Protein AF-A0A2N2KLT1-F1 (afdb_monomer_lite)

pLDDT: mean 88.88, std 10.52, range [56.84, 96.94]

Secondary structure (DSSP, 8-state):
-PPPP---------S--GGGTTTTSSS-GGGSEETTEETTHHHHT-----

Radius of gyration: 14.75 Å; chains: 1; bounding box: 27×18×46 Å

Structure (mmCIF, N/CA/C/O backbone):
data_AF-A0A2N2KLT1-F1
#
_entry.id   AF-A0A2N2KLT1-F1
#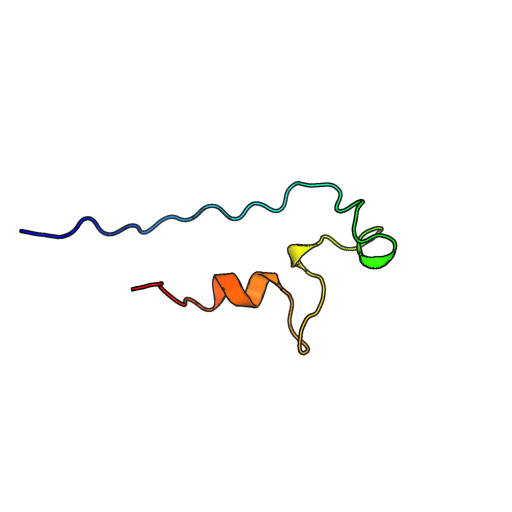
loop_
_atom_site.group_PDB
_atom_site.id
_atom_site.type_symbol
_atom_site.label_atom_id
_atom_site.label_alt_id
_atom_site.label_comp_id
_atom_site.label_asym_id
_atom_site.label_entity_id
_atom_site.label_seq_id
_atom_site.pdbx_PDB_ins_code
_atom_site.Cartn_x
_atom_site.Cartn_y
_atom_site.Cartn_z
_atom_site.occupancy
_atom_site.B_iso_or_equiv
_atom_site.auth_seq_id
_atom_site.auth_comp_id
_atom_site.auth_asym_id
_atom_site.auth_atom_id
_atom_site.pdbx_PDB_model_num
ATOM 1 N N . MET A 1 1 ? -18.011 -2.851 32.905 1.00 56.84 1 MET A N 1
ATOM 2 C CA . MET A 1 1 ? -16.737 -2.442 32.276 1.00 56.84 1 MET A CA 1
ATOM 3 C C . MET A 1 1 ? -16.995 -2.223 30.791 1.00 56.84 1 MET A C 1
ATOM 5 O O . MET A 1 1 ? -17.350 -3.189 30.126 1.00 56.84 1 MET A O 1
ATOM 9 N N . SER A 1 2 ? -16.920 -0.994 30.274 1.00 70.50 2 SER A N 1
ATOM 10 C CA . SER A 1 2 ? -17.007 -0.755 28.827 1.00 70.50 2 SER A CA 1
ATOM 11 C C . SER A 1 2 ? -15.633 -0.964 28.191 1.00 70.50 2 SER A C 1
ATOM 13 O O . SER A 1 2 ? -14.616 -0.484 28.684 1.00 70.50 2 SER A O 1
ATOM 15 N N . ILE A 1 3 ? -15.602 -1.726 27.106 1.00 78.88 3 ILE A N 1
ATOM 16 C CA . ILE A 1 3 ? -14.417 -1.912 26.264 1.00 78.88 3 ILE A CA 1
ATOM 17 C C . ILE A 1 3 ? -14.184 -0.629 25.463 1.00 78.88 3 ILE A C 1
ATOM 19 O O . ILE A 1 3 ? -15.130 -0.079 24.895 1.00 78.88 3 ILE A O 1
ATOM 23 N N . LEU A 1 4 ? -12.934 -0.167 25.387 1.00 83.19 4 LEU A N 1
ATOM 24 C CA . LEU A 1 4 ? -12.559 0.958 24.530 1.00 83.19 4 LEU A CA 1
ATOM 25 C C . LEU A 1 4 ? -12.824 0.591 23.062 1.00 83.19 4 LEU A C 1
ATOM 27 O O . LEU A 1 4 ? -12.273 -0.376 22.540 1.00 83.19 4 LEU A O 1
ATOM 31 N N . GLN A 1 5 ? -13.687 1.358 22.398 1.00 82.88 5 GLN A N 1
ATOM 32 C CA . GLN A 1 5 ? -13.928 1.234 20.961 1.00 82.88 5 GLN A CA 1
ATOM 33 C C . GLN A 1 5 ? -12.882 2.043 20.190 1.00 82.88 5 GLN A C 1
ATOM 35 O O . GLN A 1 5 ? -12.739 3.246 20.404 1.00 82.88 5 GLN A O 1
ATOM 40 N N . ILE A 1 6 ? -12.176 1.391 19.264 1.00 86.31 6 ILE A N 1
ATOM 41 C CA . ILE A 1 6 ? -11.287 2.061 18.309 1.00 86.31 6 ILE A CA 1
ATOM 42 C C . ILE A 1 6 ? -12.094 2.385 17.050 1.00 86.31 6 ILE A C 1
ATOM 44 O O . ILE A 1 6 ? -12.539 1.486 16.334 1.00 86.31 6 ILE A O 1
ATOM 48 N N . ASN A 1 7 ? -12.261 3.678 16.777 1.00 88.19 7 ASN A N 1
ATOM 49 C CA . ASN A 1 7 ? -13.023 4.178 15.626 1.00 88.19 7 ASN A CA 1
ATOM 50 C C . ASN A 1 7 ? -12.134 4.696 14.487 1.00 88.19 7 ASN A C 1
ATOM 52 O O . ASN A 1 7 ? -12.636 4.980 13.403 1.00 88.19 7 ASN A O 1
ATOM 56 N N . THR A 1 8 ? -10.825 4.799 14.719 1.00 90.31 8 THR A N 1
ATOM 57 C CA . THR A 1 8 ? -9.876 5.396 13.777 1.00 90.31 8 THR A CA 1
ATOM 58 C C . THR A 1 8 ? -8.800 4.389 13.405 1.00 90.31 8 THR A C 1
ATOM 60 O O . THR A 1 8 ? -8.250 3.710 14.269 1.00 90.31 8 THR A O 1
ATOM 63 N N . ALA A 1 9 ? -8.477 4.321 12.117 1.00 89.56 9 ALA A N 1
ATOM 64 C CA . ALA A 1 9 ? -7.386 3.516 11.588 1.00 89.56 9 ALA A CA 1
ATOM 65 C C . ALA A 1 9 ? -6.567 4.341 10.590 1.00 89.56 9 ALA A C 1
ATOM 67 O O . ALA A 1 9 ? -7.115 5.158 9.851 1.00 89.56 9 ALA A O 1
ATOM 68 N N . PHE A 1 10 ? -5.259 4.095 10.547 1.00 92.50 10 PHE A N 1
ATOM 69 C CA . PHE A 1 10 ? -4.362 4.684 9.558 1.00 92.50 10 PHE A CA 1
ATOM 70 C C . PHE A 1 10 ? -4.058 3.675 8.456 1.00 92.50 10 PHE A C 1
ATOM 72 O O . PHE A 1 10 ? -3.688 2.533 8.729 1.00 92.50 10 PHE A O 1
ATOM 79 N N . LEU A 1 11 ? -4.167 4.118 7.204 1.00 91.19 11 LEU A N 1
ATOM 80 C CA . LEU A 1 11 ? -3.777 3.330 6.044 1.00 91.19 11 LEU A CA 1
ATOM 81 C C . LEU A 1 11 ? -2.470 3.869 5.457 1.00 91.19 11 LEU A C 1
ATOM 83 O O . LEU A 1 11 ? -2.419 4.979 4.933 1.00 91.19 11 LEU A O 1
ATOM 87 N N . LEU A 1 12 ? -1.413 3.062 5.511 1.00 91.56 12 LEU A N 1
ATOM 88 C CA . LEU A 1 12 ? -0.093 3.456 5.023 1.00 91.56 12 LEU A CA 1
ATOM 89 C C . LEU A 1 12 ? 0.032 3.182 3.517 1.00 91.56 12 LEU A C 1
ATOM 91 O O . LEU A 1 12 ? 0.157 2.035 3.088 1.00 91.56 12 LEU A O 1
ATOM 95 N N . GLY A 1 13 ? 0.006 4.249 2.714 1.00 89.56 13 GLY A N 1
ATOM 96 C CA . GLY A 1 13 ? 0.067 4.181 1.246 1.00 89.56 13 GLY A CA 1
ATOM 97 C C . GLY A 1 13 ? 1.092 5.107 0.578 1.00 89.56 13 GLY A C 1
ATOM 98 O O . GLY A 1 13 ? 1.118 5.167 -0.644 1.00 89.56 13 GLY A O 1
ATOM 99 N N . ALA A 1 14 ? 1.932 5.811 1.344 1.00 90.12 14 ALA A N 1
ATOM 100 C CA . ALA A 1 14 ? 2.764 6.924 0.857 1.00 90.12 14 ALA A CA 1
ATOM 101 C C . ALA A 1 14 ? 4.134 6.532 0.250 1.00 90.12 14 ALA A C 1
ATOM 103 O O . ALA A 1 14 ? 4.979 7.390 0.022 1.00 90.12 14 ALA A O 1
ATOM 104 N N . GLY A 1 15 ? 4.396 5.245 0.007 1.00 93.38 15 GLY A N 1
ATOM 105 C CA . GLY A 1 15 ? 5.661 4.792 -0.587 1.00 93.38 15 GLY A CA 1
ATOM 106 C C . GLY A 1 15 ? 5.647 4.798 -2.120 1.00 93.38 15 GLY A C 1
ATOM 107 O O . GLY A 1 15 ? 4.622 4.509 -2.730 1.00 93.38 15 GLY A O 1
ATOM 108 N N . LEU A 1 16 ? 6.814 4.995 -2.749 1.00 94.50 16 LEU A N 1
ATOM 109 C CA . LEU A 1 16 ? 6.989 5.009 -4.218 1.00 94.50 16 LEU A CA 1
ATOM 110 C C . LEU A 1 16 ? 6.723 3.663 -4.929 1.00 94.50 16 LEU A C 1
ATOM 112 O O . LEU A 1 16 ? 6.797 3.579 -6.152 1.00 94.50 16 LEU A O 1
ATOM 116 N N . GLY A 1 17 ? 6.480 2.578 -4.189 1.00 95.12 17 GLY A N 1
ATOM 117 C CA . GLY A 1 17 ? 6.121 1.279 -4.770 1.00 95.12 17 GLY A CA 1
ATOM 11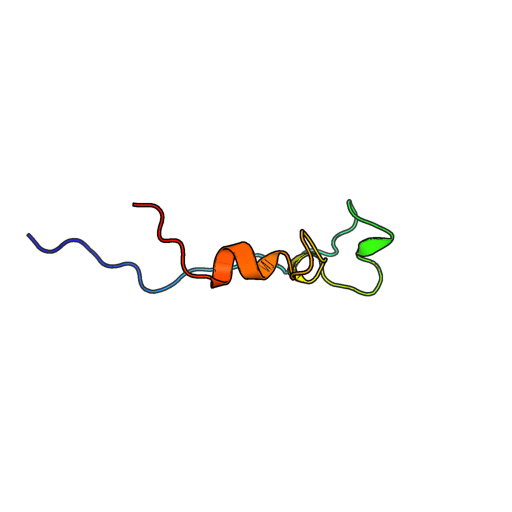8 C C . GLY A 1 17 ? 7.233 0.563 -5.549 1.00 95.12 17 GLY A C 1
ATOM 119 O O . GLY A 1 17 ? 6.944 -0.427 -6.206 1.00 95.12 17 GLY A O 1
ATOM 120 N N . THR A 1 18 ? 8.497 0.988 -5.450 1.00 96.69 18 THR A N 1
ATOM 121 C CA . THR A 1 18 ? 9.614 0.545 -6.318 1.00 96.69 18 THR A CA 1
ATOM 122 C C . THR A 1 18 ? 9.761 -0.972 -6.489 1.00 96.69 18 THR A C 1
ATOM 124 O O . THR A 1 18 ? 10.077 -1.427 -7.581 1.00 96.69 18 THR A O 1
ATOM 127 N N . ARG A 1 19 ? 9.469 -1.763 -5.450 1.00 96.94 19 ARG A N 1
ATOM 128 C CA . ARG A 1 19 ? 9.530 -3.240 -5.475 1.00 96.94 19 ARG A CA 1
ATOM 129 C C . ARG A 1 19 ? 8.530 -3.905 -6.429 1.00 96.94 19 ARG A C 1
ATOM 131 O O . ARG A 1 19 ? 8.725 -5.062 -6.770 1.00 96.94 19 ARG A O 1
ATOM 138 N N . LEU A 1 20 ? 7.447 -3.218 -6.793 1.00 96.19 20 LEU A N 1
ATOM 139 C CA . LEU A 1 20 ? 6.382 -3.736 -7.662 1.00 96.19 20 LEU A CA 1
ATOM 140 C C . LEU A 1 20 ? 6.401 -3.106 -9.059 1.00 96.19 20 LEU A C 1
ATOM 142 O O . LEU A 1 20 ? 5.448 -3.270 -9.818 1.00 96.19 20 LEU A O 1
ATOM 146 N N . ARG A 1 21 ? 7.457 -2.377 -9.426 1.00 96.19 21 ARG A N 1
ATOM 147 C CA . ARG A 1 21 ? 7.612 -1.898 -10.803 1.00 96.19 21 ARG A CA 1
ATOM 148 C C . ARG A 1 21 ? 7.674 -3.089 -11.782 1.00 96.19 21 ARG A C 1
ATOM 150 O O . ARG A 1 21 ? 8.196 -4.137 -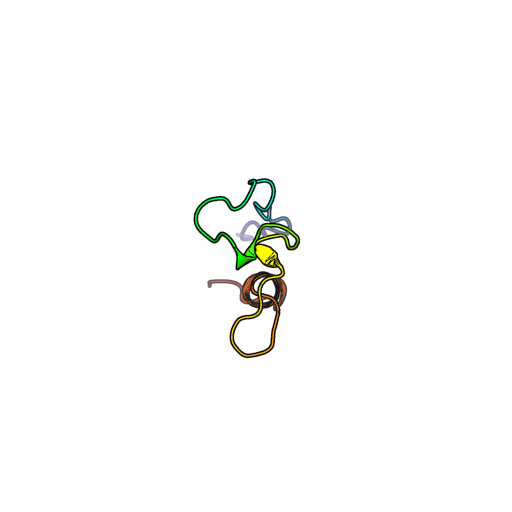11.408 1.00 96.19 21 ARG A O 1
ATOM 157 N N . PRO A 1 22 ? 7.118 -2.955 -13.001 1.00 96.25 22 PRO A N 1
ATOM 158 C CA . PRO A 1 22 ? 6.562 -1.729 -13.592 1.00 96.25 22 PRO A CA 1
ATOM 159 C C . PRO A 1 22 ? 5.120 -1.403 -13.162 1.00 96.25 22 PRO A C 1
ATOM 161 O O . PRO A 1 22 ? 4.603 -0.338 -13.487 1.00 96.25 22 PRO A O 1
ATOM 164 N N . LEU A 1 23 ? 4.461 -2.274 -12.391 1.00 96.44 23 LEU A N 1
ATOM 165 C CA . LEU A 1 23 ? 3.038 -2.136 -12.050 1.00 96.44 23 LEU A CA 1
ATOM 166 C C . LEU A 1 23 ? 2.718 -0.834 -11.306 1.00 96.44 23 LEU A C 1
ATOM 168 O O . LEU A 1 23 ? 1.591 -0.348 -11.386 1.00 96.44 23 LEU A O 1
ATOM 172 N N . THR A 1 24 ? 3.695 -0.275 -10.587 1.00 96.94 24 THR A N 1
ATOM 173 C CA . THR A 1 24 ? 3.529 0.949 -9.796 1.00 96.94 24 THR A CA 1
ATOM 174 C C . THR A 1 24 ? 4.187 2.195 -10.382 1.00 96.94 24 THR A C 1
ATOM 176 O O . THR A 1 24 ? 4.364 3.163 -9.649 1.00 96.94 24 THR A O 1
ATOM 179 N N . GLU A 1 25 ? 4.588 2.207 -11.656 1.00 96.62 25 GLU A N 1
ATOM 180 C CA . GLU A 1 25 ? 5.147 3.439 -12.242 1.00 96.62 25 GLU A CA 1
ATOM 181 C C . GLU A 1 25 ? 4.104 4.551 -12.350 1.00 96.62 25 GLU A C 1
ATOM 183 O O . GLU A 1 25 ? 4.355 5.673 -11.930 1.00 96.62 25 GLU A O 1
ATOM 188 N N . ASN A 1 26 ? 2.908 4.205 -12.832 1.00 95.56 26 ASN A N 1
ATOM 189 C CA . ASN A 1 26 ? 1.810 5.152 -13.057 1.00 95.56 26 ASN A CA 1
ATOM 190 C C . ASN A 1 26 ? 0.580 4.848 -12.185 1.00 95.56 26 ASN A C 1
ATOM 192 O O . ASN A 1 26 ? -0.513 5.357 -12.432 1.00 95.56 26 ASN A O 1
ATOM 196 N N . LYS A 1 27 ? 0.718 3.962 -11.190 1.00 94.50 27 LYS A N 1
ATOM 197 C CA . LYS A 1 27 ? -0.390 3.518 -10.333 1.00 94.50 27 LYS A CA 1
ATOM 198 C C . LYS A 1 27 ? 0.083 3.266 -8.900 1.00 94.50 27 LYS A C 1
ATOM 200 O O . LYS A 1 27 ? 1.010 2.487 -8.693 1.00 94.50 27 LYS A O 1
ATOM 205 N N . PRO A 1 28 ? -0.550 3.860 -7.877 1.00 94.94 28 PRO A N 1
ATOM 206 C CA . PRO A 1 28 ? -0.140 3.630 -6.499 1.00 94.94 28 PRO A CA 1
ATOM 207 C C . PRO A 1 28 ? -0.473 2.192 -6.077 1.00 94.94 28 PRO A C 1
ATOM 209 O O . PRO A 1 28 ? -1.523 1.652 -6.436 1.00 94.94 28 PRO A O 1
ATOM 212 N N . LYS A 1 29 ? 0.398 1.575 -5.266 1.00 96.00 29 LYS A N 1
ATOM 213 C CA . LYS A 1 29 ? 0.247 0.181 -4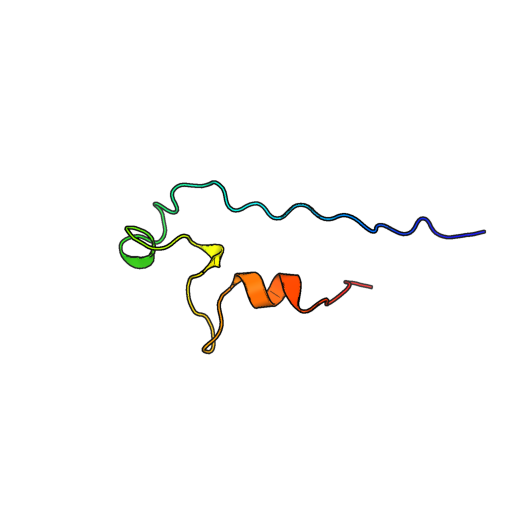.801 1.00 96.00 29 LYS A CA 1
ATOM 214 C C . LYS A 1 29 ? -1.162 -0.158 -4.272 1.00 96.00 29 LYS A C 1
ATOM 216 O O . LYS A 1 29 ? -1.667 -1.215 -4.648 1.00 96.00 29 LYS A O 1
ATOM 221 N N . PRO A 1 30 ? -1.823 0.675 -3.438 1.00 95.69 30 PRO A N 1
ATOM 222 C CA . PRO A 1 30 ? -3.155 0.353 -2.917 1.00 95.69 30 PRO A CA 1
ATOM 223 C C . PRO A 1 30 ? -4.237 0.186 -3.998 1.00 95.69 30 PRO A C 1
ATOM 225 O O . PRO A 1 30 ? -5.237 -0.485 -3.751 1.00 95.69 30 PRO A O 1
ATOM 228 N N . LEU A 1 31 ? -4.031 0.760 -5.191 1.00 95.94 31 LEU A N 1
ATOM 229 C CA . LEU A 1 31 ? -4.962 0.691 -6.321 1.00 95.94 31 LEU A CA 1
ATOM 230 C C . LEU A 1 31 ? -4.638 -0.419 -7.327 1.00 95.94 31 LEU A C 1
ATOM 232 O O . LEU A 1 31 ? -5.340 -0.557 -8.331 1.00 95.94 31 LEU A O 1
ATOM 236 N N . LEU A 1 32 ? -3.592 -1.216 -7.093 1.00 95.94 32 LEU A N 1
ATOM 237 C CA . LEU A 1 32 ? -3.344 -2.396 -7.917 1.00 95.94 32 LEU A CA 1
ATOM 238 C C . LEU A 1 32 ? -4.528 -3.375 -7.807 1.00 95.94 32 LEU A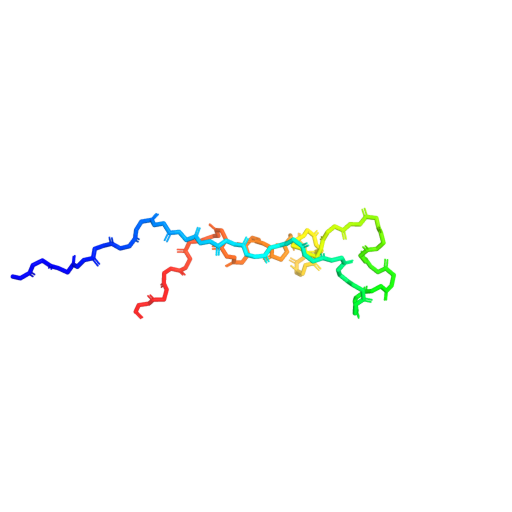 C 1
ATOM 240 O O . LEU A 1 32 ? -5.127 -3.487 -6.739 1.00 95.94 32 LEU A O 1
ATOM 244 N N . PRO A 1 33 ? -4.902 -4.074 -8.886 1.00 95.69 33 PRO A N 1
ATOM 245 C CA . PRO A 1 33 ? -5.980 -5.050 -8.834 1.00 95.69 33 PRO A CA 1
ATOM 246 C C . PRO A 1 33 ? -5.498 -6.384 -8.243 1.00 95.69 33 PRO A C 1
ATOM 248 O O . PRO A 1 33 ? -4.461 -6.909 -8.641 1.00 95.69 33 PRO A O 1
ATOM 251 N N . ILE A 1 34 ? -6.283 -6.968 -7.338 1.00 94.06 34 ILE A N 1
ATOM 252 C CA . ILE A 1 34 ? -6.200 -8.367 -6.900 1.00 94.06 34 ILE A CA 1
ATOM 253 C C . ILE A 1 34 ? -7.623 -8.933 -6.919 1.00 94.06 34 ILE A C 1
ATOM 255 O O . ILE A 1 34 ? -8.530 -8.360 -6.319 1.00 94.06 34 ILE A O 1
ATOM 259 N N . GLY A 1 35 ? -7.842 -10.038 -7.642 1.00 92.81 35 GLY A N 1
ATOM 260 C CA . GLY A 1 35 ? -9.172 -10.656 -7.751 1.00 92.81 35 GLY A CA 1
ATOM 261 C C . GLY A 1 35 ? -10.239 -9.727 -8.350 1.00 92.81 35 GLY A C 1
ATOM 262 O O . GLY A 1 35 ? -11.385 -9.740 -7.914 1.00 92.81 35 GLY A O 1
ATOM 263 N N . GLY A 1 36 ? -9.851 -8.863 -9.297 1.00 95.06 36 GLY A N 1
ATOM 264 C CA . GLY A 1 36 ? -10.756 -7.909 -9.950 1.00 95.06 36 GLY A CA 1
ATOM 265 C C . GLY A 1 36 ? -11.101 -6.660 -9.128 1.00 95.06 36 GLY A C 1
ATOM 266 O O . GLY A 1 36 ? -11.932 -5.868 -9.565 1.00 95.06 36 GLY A O 1
ATOM 267 N N . ARG A 1 37 ? -10.484 -6.448 -7.957 1.00 95.75 37 ARG A N 1
ATOM 268 C CA . ARG A 1 37 ? -10.719 -5.268 -7.103 1.00 95.75 37 ARG A CA 1
ATOM 269 C C . ARG A 1 37 ? -9.403 -4.625 -6.653 1.00 95.75 37 ARG A C 1
ATOM 271 O O . ARG A 1 37 ? -8.406 -5.331 -6.534 1.00 95.75 37 ARG A O 1
ATOM 278 N N . PRO A 1 38 ? -9.367 -3.311 -6.373 1.00 96.00 38 PRO A N 1
ATOM 279 C CA . PRO A 1 38 ? -8.205 -2.673 -5.756 1.00 96.00 38 PRO A CA 1
ATOM 280 C C . PRO A 1 38 ? -7.801 -3.342 -4.432 1.00 96.00 38 PRO A C 1
ATOM 282 O O . PRO A 1 38 ? -8.676 -3.635 -3.617 1.00 96.00 38 PRO A O 1
ATOM 285 N N . ILE A 1 39 ? -6.499 -3.525 -4.167 1.00 93.75 39 ILE A N 1
ATOM 286 C CA . ILE A 1 39 ? -6.000 -4.140 -2.911 1.00 93.75 39 ILE A CA 1
ATOM 287 C C . ILE A 1 39 ? -6.577 -3.444 -1.673 1.00 93.75 39 ILE A C 1
ATOM 289 O O . ILE A 1 39 ? -6.949 -4.107 -0.705 1.00 93.75 39 ILE A O 1
ATOM 293 N N . ILE A 1 40 ? -6.679 -2.111 -1.707 1.00 94.81 40 ILE A N 1
ATOM 294 C CA . ILE A 1 40 ? -7.233 -1.293 -0.618 1.00 94.81 40 ILE A CA 1
ATOM 295 C C . ILE A 1 40 ? -8.646 -1.726 -0.192 1.00 94.81 40 ILE A C 1
ATOM 297 O O . ILE A 1 40 ? -9.006 -1.592 0.978 1.00 94.81 40 ILE A O 1
ATOM 301 N N . MET A 1 41 ? -9.422 -2.322 -1.103 1.00 94.12 41 MET A N 1
ATOM 302 C CA . MET A 1 41 ? -10.775 -2.803 -0.828 1.00 94.12 41 MET A CA 1
ATOM 303 C C . MET A 1 41 ? -10.791 -3.890 0.253 1.00 94.12 41 MET A C 1
ATOM 305 O O . MET A 1 41 ? -11.742 -3.966 1.030 1.00 94.12 41 MET A O 1
ATOM 309 N N . ASN A 1 42 ? -9.725 -4.687 0.364 1.00 89.75 42 ASN A N 1
ATOM 310 C CA . ASN A 1 42 ? -9.609 -5.726 1.390 1.00 89.75 42 ASN A CA 1
ATOM 311 C C . ASN A 1 42 ? -9.591 -5.142 2.812 1.00 89.75 42 ASN A C 1
ATOM 313 O O . ASN A 1 42 ? -10.006 -5.817 3.751 1.00 89.75 42 ASN A O 1
ATOM 317 N N . ILE A 1 43 ? -9.134 -3.894 2.959 1.00 89.81 43 ILE A N 1
ATOM 318 C CA . ILE A 1 43 ? -9.044 -3.183 4.240 1.00 89.81 43 ILE A CA 1
ATOM 319 C C . ILE A 1 43 ? -10.327 -2.377 4.483 1.00 89.81 43 ILE A C 1
ATOM 321 O O . ILE A 1 43 ? -10.896 -2.433 5.571 1.00 89.81 43 ILE A O 1
ATOM 325 N N . LEU A 1 44 ? -10.827 -1.678 3.458 1.00 90.50 44 L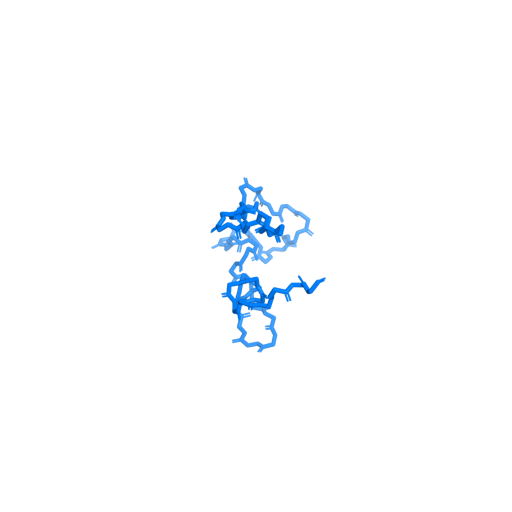EU A N 1
ATOM 326 C CA . LEU A 1 44 ? -12.016 -0.822 3.570 1.00 90.50 44 LEU A CA 1
ATOM 327 C C . LEU A 1 44 ? -13.332 -1.596 3.717 1.00 90.50 44 LEU A C 1
ATOM 329 O O . LEU A 1 44 ? -14.282 -1.062 4.277 1.00 90.50 44 LEU A O 1
ATOM 333 N N . SER A 1 45 ? -13.395 -2.858 3.277 1.00 88.56 45 SER A N 1
ATOM 334 C CA . SER A 1 45 ? -14.616 -3.681 3.379 1.00 88.56 45 SER A CA 1
ATOM 335 C C . SER A 1 45 ? -14.982 -4.092 4.817 1.00 88.56 45 SER A C 1
ATOM 337 O O . SER A 1 45 ? -15.884 -4.901 5.011 1.00 88.56 45 SER A O 1
ATOM 339 N N . GLY A 1 46 ? -14.304 -3.555 5.837 1.00 70.25 46 GLY A N 1
ATOM 340 C CA . GLY A 1 46 ? -14.816 -3.567 7.206 1.00 70.25 46 GLY A CA 1
ATOM 341 C C . GLY A 1 46 ? -14.753 -4.919 7.912 1.00 70.25 46 GLY A C 1
ATOM 342 O O . GLY A 1 46 ? -15.628 -5.232 8.718 1.00 70.25 46 GLY A O 1
ATOM 343 N N . LYS A 1 47 ? -13.717 -5.730 7.667 1.00 63.66 47 LYS A N 1
ATOM 344 C CA . LYS A 1 47 ? -13.459 -6.899 8.520 1.00 63.66 47 LYS A CA 1
ATOM 345 C C . LYS A 1 47 ? -12.752 -6.444 9.793 1.00 63.66 47 LYS A C 1
ATOM 347 O O . LYS A 1 47 ? -11.535 -6.289 9.813 1.00 63.66 47 LYS A O 1
ATOM 352 N N . ARG A 1 48 ? -13.517 -6.232 10.865 1.00 68.81 48 ARG A N 1
ATOM 353 C CA . ARG A 1 48 ? -12.944 -6.141 12.212 1.00 68.81 48 ARG A CA 1
ATOM 354 C C . ARG A 1 48 ? -12.358 -7.510 12.562 1.00 68.81 48 ARG A C 1
ATOM 356 O O . ARG A 1 48 ? -13.097 -8.493 12.611 1.00 68.81 48 ARG A O 1
ATOM 363 N N . SER A 1 49 ? -11.041 -7.573 12.762 1.00 64.06 49 SER A N 1
ATOM 364 C CA . SER A 1 49 ? -10.444 -8.693 13.491 1.00 64.06 49 SER A CA 1
ATOM 365 C C . SER A 1 49 ? -11.067 -8.667 14.881 1.00 64.06 49 SER A C 1
ATOM 367 O O . SER A 1 49 ? -11.034 -7.621 15.528 1.00 64.06 49 SER A O 1
ATOM 369 N N . ARG A 1 50 ? -11.735 -9.757 15.258 1.00 61.09 50 ARG A N 1
ATOM 370 C CA . ARG A 1 50 ? -12.265 -9.925 16.613 1.00 61.09 50 ARG A CA 1
ATOM 371 C C . ARG A 1 50 ? -11.132 -9.901 17.628 1.00 61.09 50 ARG A C 1
ATOM 373 O O . ARG A 1 50 ? -10.018 -10.327 17.244 1.00 61.09 50 ARG A O 1
#

Sequence (50 aa):
MSILQINTAFLLGAGLGTRLRPLTENKPKPLLPIGGRPIIMNILSGKRSR

Foldseek 3Di:
DDDDDDPDDDDDFPDQCVVPPPQRVPHGQQQRDDPNGRVVCVVVVDDDDD